Protein AF-A0ABD6Y5J8-F1 (afdb_monomer_lite)

Secondary structure (DSSP, 8-state):
-HHHHHHHHHHHHHHHTHHHHTTT-SS-HHHHHHHHHHHHHHHHTT-SS-HHHHHHHHHHHHHHHHHH-GGGTTS-HHHHHHHHHHHHHHHHHHH-

Foldseek 3Di:
DVVVVLLVLLLVLCVVCVCLLVVQPDDCNPVSLVVVLVSLVVSLVPDPDPSLVSLVSNLVSSLVVLVPDPVNPVDDPVRSVVSSVVSSVVNVVVVD

Sequence (96 aa):
MQEKLQRAIIQNEIEKNKTILLSSFGLDGIRKSWFKEKIILKILDRFNSDKETALYLFFDELKGVYFADTALERFTYLELEKFIEDERLYMLARML

Organism: Limosilactobacillus reuteri (NCBI:txid1598)

pLDDT: mean 80.59, std 11.69, range [36.56, 91.81]

Structure (mmCIF, N/CA/C/O backbone):
data_AF-A0ABD6Y5J8-F1
#
_entry.id   AF-A0ABD6Y5J8-F1
#
loop_
_atom_site.group_PDB
_atom_site.id
_atom_site.type_symbol
_atom_site.label_atom_id
_atom_site.label_alt_id
_atom_site.label_comp_id
_atom_site.label_asym_id
_atom_site.label_entity_id
_atom_site.label_seq_id
_atom_site.pdbx_PDB_ins_code
_atom_site.Cartn_x
_atom_site.Cartn_y
_atom_site.Cartn_z
_atom_site.occupancy
_atom_site.B_iso_or_equiv
_atom_site.auth_seq_id
_atom_site.auth_comp_id
_atom_site.auth_asym_id
_atom_site.auth_atom_id
_atom_site.pdbx_PDB_model_num
ATOM 1 N N . MET A 1 1 ? 7.317 16.392 -14.008 1.00 59.00 1 MET A N 1
ATOM 2 C CA . MET A 1 1 ? 6.127 16.192 -14.876 1.00 59.00 1 MET A CA 1
ATOM 3 C C . MET A 1 1 ? 5.749 14.715 -15.001 1.00 59.00 1 MET A C 1
ATOM 5 O O . MET A 1 1 ? 4.572 14.414 -14.871 1.00 59.00 1 MET A O 1
ATOM 9 N N . GLN A 1 2 ? 6.713 13.800 -15.182 1.00 71.75 2 GLN A N 1
ATOM 10 C CA . GLN A 1 2 ? 6.446 12.354 -15.268 1.00 71.75 2 GLN A CA 1
ATOM 11 C C . GLN A 1 2 ? 5.962 11.720 -13.951 1.00 71.75 2 GLN A C 1
ATOM 13 O O . GLN A 1 2 ? 4.988 10.978 -13.976 1.00 71.75 2 GLN A O 1
ATOM 18 N N . GLU A 1 3 ? 6.542 12.083 -12.804 1.00 74.19 3 GLU A N 1
ATOM 19 C CA . GLU A 1 3 ? 6.130 11.524 -11.502 1.00 74.19 3 GLU A CA 1
ATOM 20 C C . GLU A 1 3 ? 4.667 11.848 -11.148 1.00 74.19 3 GLU A C 1
ATOM 22 O O . GLU A 1 3 ? 3.912 10.980 -10.726 1.00 74.19 3 GLU A O 1
ATOM 27 N N . LYS A 1 4 ? 4.213 13.083 -11.410 1.00 81.31 4 LYS A N 1
ATOM 28 C CA . LYS A 1 4 ? 2.814 13.492 -11.181 1.00 81.31 4 LYS A CA 1
ATOM 29 C C . LYS A 1 4 ? 1.826 12.655 -12.005 1.00 81.31 4 LYS A C 1
ATOM 31 O O . LYS A 1 4 ? 0.746 12.331 -11.523 1.00 81.31 4 LYS A O 1
ATOM 36 N N . LEU A 1 5 ? 2.197 12.305 -13.239 1.00 82.75 5 LEU A N 1
ATOM 37 C CA . LEU A 1 5 ? 1.392 11.432 -14.093 1.00 82.75 5 LEU A CA 1
ATOM 38 C C . LEU A 1 5 ? 1.383 9.990 -13.564 1.00 82.75 5 LEU A C 1
ATOM 40 O O . LEU A 1 5 ? 0.328 9.364 -13.540 1.00 82.75 5 LEU A O 1
ATOM 44 N N . GLN A 1 6 ? 2.527 9.484 -13.096 1.00 80.62 6 GLN A N 1
ATOM 45 C CA . GLN A 1 6 ? 2.621 8.159 -12.476 1.00 80.62 6 GLN A CA 1
ATOM 46 C C . GLN A 1 6 ? 1.761 8.069 -11.212 1.00 80.62 6 GLN A C 1
ATOM 48 O O . GLN A 1 6 ? 0.958 7.147 -11.101 1.00 80.62 6 GLN A O 1
ATOM 53 N N . ARG A 1 7 ? 1.840 9.061 -10.317 1.00 82.50 7 ARG A N 1
ATOM 54 C CA . ARG A 1 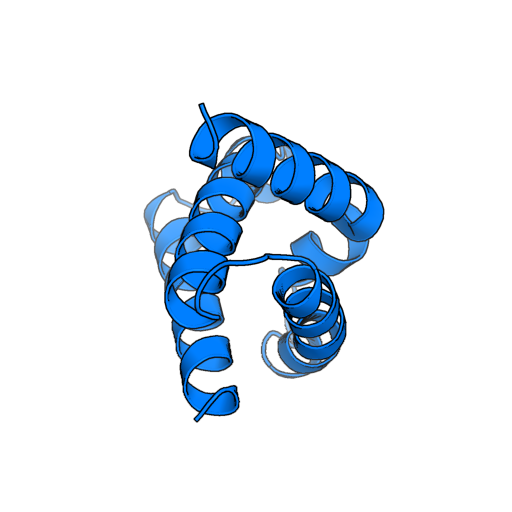7 ? 1.007 9.138 -9.107 1.00 82.50 7 ARG A CA 1
ATOM 55 C C . ARG A 1 7 ? -0.488 9.181 -9.432 1.00 82.50 7 ARG A C 1
ATOM 57 O O . ARG A 1 7 ? -1.257 8.442 -8.832 1.00 82.50 7 ARG A O 1
ATOM 64 N N . ALA A 1 8 ? -0.905 9.938 -10.450 1.00 85.81 8 ALA A N 1
ATOM 65 C CA . ALA A 1 8 ? -2.305 9.951 -10.888 1.00 85.81 8 ALA A CA 1
ATOM 66 C C . ALA A 1 8 ? -2.783 8.583 -11.422 1.00 85.81 8 ALA A C 1
ATOM 68 O O . ALA A 1 8 ? -3.920 8.177 -11.175 1.00 85.81 8 ALA A O 1
ATOM 69 N N . ILE A 1 9 ? -1.920 7.850 -12.136 1.00 84.69 9 ILE A N 1
ATOM 70 C CA . ILE A 1 9 ? -2.215 6.481 -12.585 1.00 84.69 9 ILE A CA 1
ATOM 71 C C . ILE A 1 9 ? -2.333 5.539 -11.380 1.00 84.69 9 ILE A C 1
ATOM 73 O O . ILE A 1 9 ? -3.293 4.773 -11.317 1.00 84.69 9 ILE A O 1
ATOM 77 N N . ILE A 1 10 ? -1.408 5.627 -10.417 1.00 85.44 10 ILE A N 1
ATOM 78 C CA . ILE A 1 10 ? -1.437 4.842 -9.173 1.00 85.44 10 ILE A CA 1
ATOM 79 C C . ILE A 1 10 ? -2.742 5.089 -8.425 1.00 85.44 10 ILE A C 1
ATOM 81 O O . ILE A 1 10 ? -3.454 4.135 -8.134 1.00 85.44 10 ILE A O 1
ATOM 85 N N . GLN A 1 11 ? -3.093 6.349 -8.174 1.00 86.69 11 GLN A N 1
ATOM 86 C CA . GLN A 1 11 ? -4.318 6.717 -7.465 1.00 86.69 11 GLN A CA 1
ATOM 87 C C . GLN A 1 11 ? -5.564 6.149 -8.150 1.00 86.69 11 GLN A C 1
ATOM 89 O O . GLN A 1 11 ? -6.415 5.560 -7.490 1.00 86.69 11 GLN A O 1
ATOM 94 N N . ASN A 1 12 ? -5.648 6.252 -9.480 1.00 88.88 12 ASN A N 1
ATOM 95 C CA . ASN A 1 12 ? -6.766 5.692 -10.237 1.00 88.88 12 ASN A CA 1
ATOM 96 C C . ASN A 1 12 ? -6.848 4.161 -10.109 1.00 88.88 12 ASN A C 1
ATOM 98 O O . ASN A 1 12 ? -7.932 3.599 -9.971 1.00 88.88 12 ASN A O 1
ATOM 102 N N . GLU A 1 13 ? -5.713 3.461 -10.158 1.00 88.69 13 GLU A N 1
ATOM 103 C CA . GLU A 1 13 ? -5.697 2.007 -9.995 1.00 88.69 13 GLU A CA 1
ATOM 104 C C . GLU A 1 13 ? -5.963 1.575 -8.547 1.00 88.69 13 GLU A C 1
ATOM 106 O O . GLU A 1 13 ? -6.634 0.561 -8.342 1.00 88.69 13 GLU A O 1
ATOM 111 N N . ILE A 1 14 ? -5.513 2.344 -7.551 1.00 87.69 14 ILE A N 1
ATOM 112 C CA . ILE A 1 14 ? -5.856 2.116 -6.146 1.00 87.69 14 ILE A CA 1
ATOM 113 C C . ILE A 1 14 ? -7.360 2.270 -5.954 1.00 87.69 14 ILE A C 1
ATOM 115 O O . ILE A 1 14 ? -7.979 1.371 -5.397 1.00 87.69 14 ILE A O 1
ATOM 119 N N . GLU A 1 15 ? -7.964 3.338 -6.473 1.00 87.12 15 GLU A N 1
ATOM 120 C CA . GLU A 1 15 ? -9.399 3.586 -6.324 1.00 87.12 15 GLU A CA 1
ATOM 121 C C . GLU A 1 15 ? -10.236 2.469 -6.968 1.00 87.12 15 GLU A C 1
ATOM 123 O O . GLU A 1 15 ? -11.126 1.907 -6.331 1.00 87.12 15 GLU A O 1
ATOM 128 N N . LYS A 1 16 ? -9.886 2.037 -8.190 1.00 87.62 16 LYS A N 1
ATOM 129 C CA . LYS A 1 16 ? -10.557 0.908 -8.869 1.00 87.62 16 LYS A CA 1
ATOM 130 C C . LYS A 1 16 ? -10.499 -0.401 -8.084 1.00 87.62 16 LYS A C 1
ATOM 132 O O . LYS A 1 16 ? -11.392 -1.233 -8.222 1.00 87.62 16 LYS A O 1
ATOM 137 N N . ASN A 1 17 ? -9.435 -0.612 -7.310 1.00 85.38 17 ASN A N 1
ATOM 138 C CA . ASN A 1 17 ? -9.192 -1.850 -6.571 1.00 85.38 17 ASN A CA 1
ATOM 139 C C . ASN A 1 17 ? -9.326 -1.664 -5.051 1.00 85.38 17 ASN A C 1
ATOM 141 O O . ASN A 1 17 ? -8.951 -2.562 -4.291 1.00 85.38 17 ASN A O 1
ATOM 145 N N . LYS A 1 18 ? -9.877 -0.528 -4.597 1.00 82.88 18 LYS A N 1
ATOM 146 C CA . LYS A 1 18 ? -9.839 -0.076 -3.201 1.00 82.88 18 LYS A CA 1
ATOM 147 C C . LYS A 1 18 ? -10.372 -1.125 -2.238 1.00 82.88 18 LYS A C 1
ATOM 149 O O . LYS A 1 18 ? -9.711 -1.445 -1.259 1.00 82.88 18 LYS A O 1
ATOM 154 N N . THR A 1 19 ? -11.508 -1.746 -2.551 1.00 81.00 19 THR A N 1
ATOM 155 C CA . THR A 1 19 ? -12.106 -2.802 -1.719 1.00 81.00 19 THR A CA 1
ATOM 156 C C . THR A 1 19 ? -11.130 -3.938 -1.423 1.00 81.00 19 THR A C 1
ATOM 158 O O . THR A 1 19 ? -11.051 -4.397 -0.289 1.00 81.00 19 THR A O 1
ATOM 161 N N . ILE A 1 20 ? -10.364 -4.384 -2.423 1.00 81.94 20 ILE A N 1
ATOM 162 C CA . ILE A 1 20 ? -9.406 -5.483 -2.266 1.00 81.94 20 ILE A CA 1
ATOM 163 C C . ILE A 1 20 ? -8.138 -4.981 -1.570 1.00 81.94 20 ILE A C 1
ATOM 165 O O . ILE A 1 20 ? -7.640 -5.633 -0.653 1.00 81.94 20 ILE A O 1
ATOM 169 N N . LEU A 1 21 ? -7.645 -3.802 -1.948 1.00 82.12 21 LEU A N 1
ATOM 170 C CA . LEU A 1 21 ? -6.439 -3.208 -1.369 1.00 82.12 21 LEU A CA 1
ATOM 171 C C . LEU A 1 21 ? -6.611 -2.796 0.099 1.00 82.12 21 LEU A C 1
ATOM 173 O O . LEU A 1 21 ? -5.637 -2.821 0.845 1.00 82.12 21 LEU A O 1
ATOM 177 N N . LEU A 1 22 ? -7.831 -2.494 0.541 1.00 79.12 22 LEU A N 1
ATOM 178 C CA . LEU A 1 22 ? -8.165 -2.218 1.942 1.00 79.12 22 LEU A CA 1
ATOM 179 C C . LEU A 1 22 ? -8.698 -3.448 2.689 1.00 79.12 22 LEU A C 1
ATOM 181 O O . LEU A 1 22 ? -8.908 -3.393 3.898 1.00 79.12 22 LEU A O 1
ATOM 185 N N . SER A 1 23 ? -8.887 -4.585 2.007 1.00 73.56 23 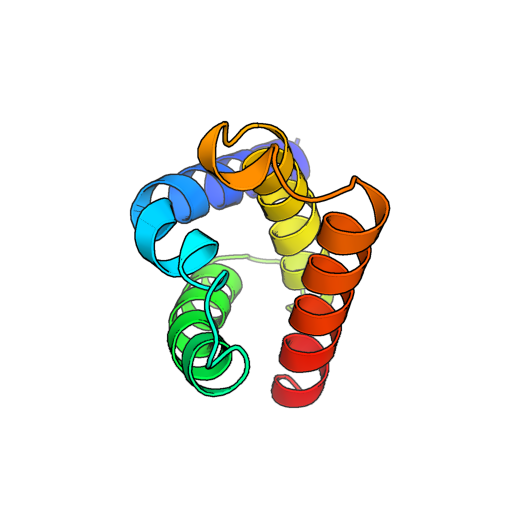SER A N 1
ATOM 186 C CA . SER A 1 23 ? -9.527 -5.770 2.600 1.00 73.56 23 SER A CA 1
ATOM 187 C C . SER A 1 23 ? -8.749 -6.404 3.763 1.00 73.56 23 SER A C 1
ATOM 189 O O . SER A 1 23 ? -9.273 -7.315 4.405 1.00 73.56 23 SER A O 1
ATOM 191 N N . SER A 1 24 ? -7.538 -5.942 4.090 1.00 63.16 24 SER A N 1
ATOM 192 C CA . SER A 1 24 ? -6.610 -6.633 4.995 1.00 63.16 24 SER A CA 1
ATOM 193 C C . SER A 1 24 ? -6.871 -6.521 6.494 1.00 63.16 24 SER A C 1
ATOM 195 O O . SER A 1 24 ? -6.251 -7.262 7.251 1.00 63.16 24 SER A O 1
ATOM 197 N N . PHE A 1 25 ? -7.823 -5.718 6.960 1.00 57.12 25 PHE A N 1
ATOM 198 C CA . PHE A 1 25 ? -8.085 -5.631 8.401 1.00 57.12 25 PHE A CA 1
ATOM 199 C C . PHE A 1 25 ? -9.107 -6.680 8.858 1.00 57.12 25 PHE A C 1
ATOM 201 O O . PHE A 1 25 ? -10.317 -6.465 8.834 1.00 57.12 25 PHE A O 1
ATOM 208 N N . GLY A 1 26 ? -8.606 -7.853 9.251 1.00 48.53 26 GLY A N 1
ATOM 209 C CA . GLY A 1 26 ? -9.360 -8.937 9.891 1.00 48.53 26 GLY A CA 1
ATOM 210 C C . GLY A 1 26 ? -8.451 -10.130 10.211 1.00 48.53 26 GLY A C 1
ATOM 211 O O . GLY A 1 26 ? -7.379 -10.228 9.627 1.00 48.53 26 GLY A O 1
ATOM 212 N N . LEU A 1 27 ? -8.894 -11.020 11.110 1.00 36.56 27 LEU A N 1
ATOM 213 C CA . LEU A 1 27 ? -8.134 -12.095 11.793 1.00 36.56 27 LEU A CA 1
ATOM 214 C C . LEU A 1 27 ? -7.167 -12.960 10.942 1.00 36.56 27 LEU A C 1
ATOM 216 O O . LEU A 1 27 ? -6.247 -13.542 11.503 1.00 36.56 27 LEU A O 1
ATOM 220 N N . ASP A 1 28 ? -7.307 -13.000 9.614 1.00 45.56 28 ASP A N 1
ATOM 221 C CA . ASP A 1 28 ? -6.491 -13.801 8.685 1.00 45.56 28 ASP A CA 1
ATOM 222 C C . ASP A 1 28 ? -5.513 -12.957 7.835 1.00 45.56 28 ASP A C 1
ATOM 224 O O . ASP A 1 28 ? -5.442 -13.111 6.609 1.00 45.56 28 ASP A O 1
ATOM 228 N N . GLY A 1 29 ? -4.756 -12.049 8.461 1.00 51.16 29 GLY A N 1
ATOM 229 C CA . GLY A 1 29 ? -3.874 -11.074 7.788 1.00 51.16 29 GLY A CA 1
ATOM 230 C C . GLY A 1 29 ? -2.928 -11.644 6.713 1.00 51.16 29 GLY A C 1
ATOM 231 O O . GLY A 1 29 ? -2.635 -10.958 5.742 1.00 51.16 29 GLY A O 1
ATOM 232 N N . ILE A 1 30 ? -2.532 -12.920 6.804 1.00 48.44 30 ILE A N 1
ATOM 233 C CA . ILE A 1 30 ? -1.611 -13.581 5.857 1.00 48.44 30 ILE A CA 1
ATOM 234 C C . ILE A 1 30 ? -2.315 -14.073 4.575 1.00 48.44 30 ILE A C 1
ATOM 236 O O . ILE A 1 30 ? -1.742 -14.012 3.487 1.00 48.44 30 ILE A O 1
ATOM 240 N N . ARG A 1 31 ? -3.571 -14.545 4.652 1.00 46.78 31 ARG A N 1
ATOM 241 C CA . ARG A 1 31 ? -4.305 -15.057 3.470 1.00 46.78 31 ARG A CA 1
ATOM 242 C C . ARG A 1 31 ? -4.697 -13.944 2.494 1.00 46.78 31 ARG A C 1
ATOM 244 O O . ARG A 1 31 ? -4.932 -14.221 1.319 1.00 46.78 31 ARG A O 1
ATOM 251 N N . LYS A 1 32 ? -4.767 -12.698 2.967 1.00 57.69 32 LYS A N 1
ATOM 252 C CA . LYS A 1 32 ? -5.214 -11.542 2.179 1.00 57.69 32 LYS A CA 1
ATOM 253 C C . LYS A 1 32 ? -4.091 -10.890 1.365 1.00 57.69 32 LYS A C 1
ATOM 255 O O . LYS A 1 32 ? -4.358 -10.416 0.261 1.00 57.69 32 LYS A O 1
ATOM 260 N N . SER A 1 33 ? -2.839 -10.960 1.825 1.00 64.19 33 SER A N 1
ATOM 261 C CA . SER A 1 33 ? -1.683 -10.394 1.110 1.00 64.19 33 SER A CA 1
ATOM 262 C C . SER A 1 33 ? -1.426 -11.066 -0.246 1.00 64.19 33 SER A C 1
ATOM 264 O O . SER A 1 33 ? -1.135 -10.371 -1.213 1.00 64.19 33 SER A O 1
ATOM 266 N N . TRP A 1 34 ? -1.657 -12.380 -0.382 1.00 67.75 34 TRP A N 1
ATOM 267 C CA . TRP A 1 34 ? -1.541 -13.081 -1.676 1.00 67.75 34 TRP A CA 1
ATOM 268 C C . TRP A 1 34 ? -2.560 -12.602 -2.725 1.00 67.75 34 TRP A C 1
ATOM 270 O O . TRP A 1 34 ? -2.286 -12.572 -3.925 1.00 67.75 34 TRP A O 1
ATOM 280 N N . PHE A 1 35 ? -3.764 -12.221 -2.290 1.00 72.25 35 PHE A N 1
ATOM 281 C CA . PHE A 1 35 ? -4.795 -11.738 -3.211 1.00 72.25 35 PHE A CA 1
ATOM 282 C C . PHE A 1 35 ? -4.465 -10.330 -3.720 1.00 72.25 35 PHE A C 1
ATOM 284 O O . PHE A 1 35 ? -4.667 -10.023 -4.897 1.00 72.25 35 PHE A O 1
ATOM 291 N N . LYS A 1 36 ? -3.896 -9.497 -2.842 1.00 81.31 36 LYS A N 1
ATOM 292 C CA . LYS A 1 36 ? -3.361 -8.181 -3.193 1.00 81.31 36 LYS A CA 1
ATOM 293 C C . LYS A 1 36 ? -2.148 -8.283 -4.105 1.00 81.31 36 LYS A C 1
ATOM 295 O O . LYS A 1 36 ? -2.075 -7.522 -5.060 1.00 81.31 36 LYS A O 1
ATOM 300 N N . GLU A 1 37 ? -1.258 -9.243 -3.868 1.00 84.69 37 GLU A N 1
ATOM 301 C CA . GLU A 1 37 ? -0.018 -9.439 -4.626 1.00 84.69 37 GLU A CA 1
ATOM 302 C C . GLU A 1 37 ? -0.254 -9.419 -6.141 1.00 84.69 37 GLU A C 1
ATOM 304 O O . GLU A 1 37 ? 0.354 -8.624 -6.853 1.00 84.69 37 GLU A O 1
ATOM 309 N N . LYS A 1 38 ? -1.216 -10.206 -6.640 1.00 83.25 38 LYS A N 1
ATOM 310 C CA . LYS A 1 38 ? -1.547 -10.247 -8.076 1.00 83.25 38 LYS A CA 1
ATOM 311 C C . LYS A 1 38 ? -1.998 -8.896 -8.629 1.00 83.25 38 LYS A C 1
ATOM 313 O O . LYS A 1 38 ? -1.671 -8.555 -9.765 1.00 83.25 38 LYS A O 1
ATOM 318 N N . ILE A 1 39 ? -2.783 -8.150 -7.854 1.00 86.25 39 ILE A N 1
ATOM 319 C CA . ILE A 1 39 ? -3.288 -6.835 -8.258 1.00 86.25 39 ILE A CA 1
ATOM 320 C C . ILE A 1 39 ? -2.153 -5.821 -8.239 1.00 86.25 39 ILE A C 1
ATOM 322 O O . ILE A 1 39 ? -1.988 -5.096 -9.214 1.00 86.25 39 ILE A O 1
ATOM 326 N N . ILE A 1 40 ? -1.352 -5.812 -7.173 1.00 88.31 40 ILE A N 1
ATOM 327 C CA . ILE A 1 40 ? -0.207 -4.919 -7.024 1.00 88.31 40 ILE A CA 1
ATOM 328 C C . ILE A 1 40 ? 0.757 -5.154 -8.185 1.00 88.31 40 ILE A C 1
ATOM 330 O O . ILE A 1 40 ? 1.012 -4.219 -8.928 1.00 88.31 40 ILE A O 1
ATOM 334 N N . LEU A 1 41 ? 1.188 -6.390 -8.448 1.00 87.56 41 LEU A N 1
ATOM 335 C CA . LEU A 1 41 ? 2.086 -6.696 -9.571 1.00 87.56 41 LEU A CA 1
ATOM 336 C C . LEU A 1 41 ? 1.518 -6.244 -10.924 1.00 87.56 41 LEU A C 1
ATOM 338 O O . LEU A 1 41 ? 2.224 -5.613 -11.704 1.00 87.56 41 LEU A O 1
ATOM 342 N N . LYS A 1 42 ? 0.225 -6.482 -11.182 1.00 86.12 42 LYS A N 1
ATOM 343 C CA . LYS A 1 42 ? -0.439 -6.031 -12.417 1.00 86.12 42 LYS A CA 1
ATOM 344 C C . LYS A 1 42 ? -0.469 -4.506 -12.550 1.00 86.12 42 LYS A C 1
ATOM 346 O O . LYS A 1 42 ? -0.423 -3.994 -13.667 1.00 86.12 42 LYS A O 1
ATOM 351 N N . ILE A 1 43 ? -0.605 -3.788 -11.437 1.00 85.19 43 ILE A N 1
ATOM 352 C CA . ILE A 1 43 ? -0.519 -2.327 -11.401 1.00 85.19 43 ILE A CA 1
ATOM 353 C C . ILE A 1 43 ? 0.930 -1.909 -11.666 1.00 85.19 43 ILE A C 1
ATOM 355 O O . ILE A 1 43 ? 1.155 -1.070 -12.534 1.00 85.19 43 ILE A O 1
ATOM 359 N N . LEU A 1 44 ? 1.901 -2.547 -11.004 1.00 87.12 44 LEU A N 1
ATOM 360 C CA . LEU A 1 44 ? 3.328 -2.258 -11.153 1.00 87.12 44 LEU A CA 1
ATOM 361 C C . LEU A 1 44 ? 3.832 -2.453 -12.593 1.00 87.12 44 LEU A C 1
ATOM 363 O O . LEU A 1 44 ? 4.590 -1.629 -13.095 1.00 87.12 44 LEU A O 1
ATOM 367 N N . ASP A 1 45 ? 3.349 -3.479 -13.294 1.00 84.88 45 ASP A N 1
ATOM 368 C CA . ASP A 1 45 ? 3.707 -3.752 -14.693 1.00 84.88 45 ASP A CA 1
ATOM 369 C C . ASP A 1 45 ? 3.203 -2.677 -15.682 1.00 84.88 45 ASP A C 1
ATOM 371 O O . ASP A 1 45 ? 3.599 -2.669 -16.846 1.00 84.88 45 ASP A O 1
ATOM 375 N N . ARG A 1 46 ? 2.330 -1.752 -15.251 1.00 81.50 46 ARG A N 1
ATOM 376 C CA . ARG A 1 46 ? 1.877 -0.617 -16.076 1.00 81.50 46 ARG A CA 1
ATOM 377 C C . ARG A 1 46 ? 2.802 0.594 -16.001 1.00 81.50 46 ARG A C 1
ATOM 379 O O . ARG A 1 46 ? 2.589 1.549 -16.751 1.00 81.50 46 ARG A O 1
ATOM 386 N N . PHE A 1 47 ? 3.793 0.591 -15.112 1.00 77.19 47 PHE A N 1
ATOM 387 C CA . PHE A 1 47 ? 4.737 1.697 -14.997 1.00 77.19 47 PHE A CA 1
ATOM 388 C C . PHE A 1 47 ? 5.955 1.477 -15.882 1.00 77.19 47 PHE A C 1
ATOM 390 O O . PHE A 1 47 ? 6.522 0.395 -15.950 1.00 77.19 47 PHE A O 1
ATOM 397 N N . ASN A 1 48 ? 6.393 2.562 -16.516 1.00 70.25 48 ASN A N 1
ATOM 398 C CA . ASN A 1 48 ? 7.629 2.617 -17.297 1.00 70.25 48 ASN A CA 1
ATOM 399 C C . ASN A 1 48 ? 8.873 2.909 -16.425 1.00 70.2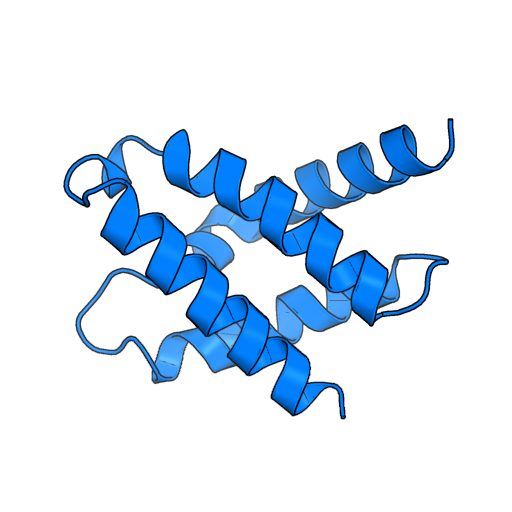5 48 ASN A C 1
ATOM 401 O O . ASN A 1 48 ? 9.869 3.424 -16.926 1.00 70.25 48 ASN A O 1
ATOM 405 N N . SER A 1 49 ? 8.799 2.648 -15.118 1.00 74.25 49 SER A N 1
ATOM 406 C CA . SER A 1 49 ? 9.906 2.775 -14.160 1.00 74.25 49 SER A CA 1
ATOM 407 C C . SER A 1 49 ? 10.390 1.396 -13.721 1.00 74.25 49 SER A C 1
ATOM 409 O O . SER A 1 49 ? 9.735 0.388 -13.989 1.00 74.25 49 SER A O 1
ATOM 411 N N . ASP A 1 50 ? 11.517 1.336 -13.014 1.00 86.31 50 ASP A N 1
ATOM 412 C CA . ASP A 1 50 ? 11.898 0.102 -12.339 1.00 86.31 50 ASP A CA 1
ATOM 413 C C . ASP A 1 50 ? 10.819 -0.301 -11.317 1.00 86.31 50 ASP A C 1
ATOM 415 O O . ASP A 1 50 ? 10.074 0.537 -10.783 1.00 86.31 50 ASP A O 1
ATOM 419 N N . LYS A 1 51 ? 10.691 -1.613 -11.091 1.00 83.69 51 LYS A N 1
ATOM 420 C CA . LYS A 1 51 ? 9.593 -2.144 -10.283 1.00 83.69 51 LYS A CA 1
ATOM 421 C C . LYS A 1 51 ? 9.709 -1.746 -8.811 1.00 83.69 51 LYS A C 1
ATOM 423 O O . LYS A 1 51 ? 8.681 -1.624 -8.153 1.00 83.69 51 LYS A O 1
ATOM 428 N N . GLU A 1 52 ? 10.920 -1.529 -8.303 1.00 87.50 52 GLU A N 1
ATOM 429 C CA . GLU A 1 52 ? 11.143 -1.121 -6.916 1.00 87.50 52 GLU A CA 1
ATOM 430 C C . GLU A 1 52 ? 10.651 0.315 -6.687 1.00 87.50 52 GLU A C 1
ATOM 432 O O . GLU A 1 52 ? 9.834 0.548 -5.797 1.00 87.50 52 GLU A O 1
ATOM 437 N N . THR A 1 53 ? 11.024 1.261 -7.550 1.00 87.50 53 THR A N 1
ATOM 438 C CA . THR A 1 53 ? 10.504 2.637 -7.521 1.00 87.50 53 THR A CA 1
ATOM 439 C C . THR A 1 53 ? 8.983 2.665 -7.666 1.00 87.50 53 THR A C 1
ATOM 441 O O . THR A 1 53 ? 8.300 3.378 -6.927 1.00 87.50 53 THR A O 1
ATOM 444 N N . ALA A 1 54 ? 8.424 1.864 -8.581 1.00 86.94 54 ALA A N 1
ATOM 445 C CA . ALA A 1 54 ? 6.974 1.761 -8.748 1.00 86.94 54 ALA A CA 1
ATOM 446 C C . ALA A 1 54 ? 6.285 1.241 -7.472 1.00 86.94 54 ALA A C 1
ATOM 448 O O . ALA A 1 54 ? 5.225 1.742 -7.098 1.00 86.94 54 ALA A O 1
ATOM 449 N N . LEU A 1 55 ? 6.901 0.273 -6.785 1.00 90.50 55 LEU A N 1
ATOM 450 C CA . LEU A 1 55 ? 6.418 -0.279 -5.520 1.00 90.50 55 LEU A CA 1
ATOM 451 C C . LEU A 1 55 ? 6.424 0.781 -4.412 1.00 90.50 55 LEU A C 1
ATOM 453 O O . LEU A 1 55 ? 5.421 0.931 -3.716 1.00 90.50 55 LEU A O 1
ATOM 457 N N . TYR A 1 56 ? 7.513 1.541 -4.270 1.00 90.50 56 TYR A N 1
ATOM 458 C CA . TYR A 1 56 ? 7.595 2.631 -3.293 1.00 90.50 56 TYR A CA 1
ATOM 459 C C . TYR A 1 56 ? 6.500 3.675 -3.516 1.00 90.50 56 TYR A C 1
ATOM 461 O O . TYR A 1 56 ? 5.775 4.005 -2.579 1.00 90.50 56 TYR A O 1
ATOM 469 N N . LEU A 1 57 ? 6.331 4.148 -4.754 1.00 89.38 57 LEU A N 1
ATOM 470 C CA . LEU A 1 57 ? 5.282 5.115 -5.087 1.00 89.38 57 LEU A CA 1
ATOM 471 C C . LEU A 1 57 ? 3.881 4.542 -4.844 1.00 89.38 57 LEU A C 1
ATOM 473 O O . LEU A 1 57 ? 3.006 5.245 -4.345 1.00 89.38 57 LEU A O 1
ATOM 477 N N . PHE A 1 58 ? 3.661 3.265 -5.165 1.00 91.12 58 PHE A N 1
ATOM 478 C CA . PHE A 1 58 ? 2.385 2.602 -4.921 1.00 91.12 58 PHE A CA 1
ATOM 479 C C . PHE A 1 58 ? 2.025 2.586 -3.432 1.00 91.12 58 PHE A C 1
ATOM 481 O O . PHE A 1 58 ? 0.909 2.957 -3.071 1.00 91.12 58 PHE A O 1
ATOM 488 N N . PHE A 1 59 ? 2.959 2.183 -2.567 1.00 91.62 59 PHE A N 1
ATOM 489 C CA . PHE A 1 59 ? 2.711 2.113 -1.126 1.00 91.62 59 PHE A CA 1
ATOM 490 C C . PHE A 1 59 ? 2.616 3.496 -0.467 1.00 91.62 59 PHE A C 1
ATOM 492 O O . PHE A 1 59 ? 1.852 3.645 0.484 1.00 91.62 59 PHE A O 1
ATOM 499 N N . ASP A 1 60 ? 3.303 4.511 -0.997 1.00 91.81 60 ASP A N 1
ATOM 500 C CA . ASP A 1 60 ? 3.160 5.910 -0.567 1.00 91.81 60 ASP A CA 1
ATOM 501 C C . ASP A 1 60 ? 1.744 6.452 -0.846 1.00 91.81 60 ASP A C 1
ATOM 503 O O . ASP A 1 60 ? 1.098 7.028 0.029 1.00 91.81 60 ASP A O 1
ATOM 507 N N . GLU A 1 61 ? 1.194 6.184 -2.033 1.00 91.38 61 GLU A N 1
ATOM 508 C CA . GLU A 1 61 ? -0.190 6.557 -2.357 1.00 91.38 61 GLU A CA 1
ATOM 509 C C . GLU A 1 61 ? -1.210 5.718 -1.571 1.00 91.38 61 GLU A C 1
ATOM 511 O O . GLU A 1 61 ? -2.200 6.243 -1.056 1.00 91.38 61 GLU A O 1
ATOM 516 N N . LEU A 1 62 ? -0.962 4.411 -1.424 1.00 89.06 62 LEU A N 1
ATOM 517 C CA . LEU A 1 62 ? -1.836 3.520 -0.661 1.00 89.06 62 LEU A CA 1
ATOM 518 C C . LEU A 1 62 ? -1.921 3.949 0.805 1.00 89.06 62 LEU A C 1
ATOM 520 O O . LEU A 1 62 ? -3.003 3.926 1.389 1.00 89.06 62 LEU A O 1
ATOM 524 N N . LYS A 1 63 ? -0.804 4.410 1.372 1.00 89.88 63 LYS A N 1
ATOM 525 C CA . LYS A 1 63 ? -0.741 4.984 2.714 1.00 89.88 63 LYS A CA 1
ATOM 526 C C . LYS A 1 63 ? -1.714 6.145 2.881 1.00 89.88 63 LYS A C 1
ATOM 528 O O . LYS A 1 63 ? -2.489 6.148 3.836 1.00 89.88 63 LYS A O 1
ATOM 533 N N . GLY A 1 64 ? -1.740 7.081 1.932 1.00 88.06 64 GLY A N 1
ATOM 534 C CA . GLY A 1 64 ? -2.701 8.186 1.939 1.00 88.06 64 GLY A CA 1
ATOM 535 C C . GLY A 1 64 ? -4.157 7.709 1.970 1.00 88.06 64 GLY A C 1
ATOM 536 O O . GLY A 1 64 ? -4.968 8.241 2.726 1.00 88.06 64 GLY A O 1
ATOM 537 N N . VAL A 1 65 ? -4.480 6.656 1.214 1.00 87.44 65 VAL A N 1
ATOM 538 C CA . VAL A 1 65 ? -5.833 6.077 1.187 1.00 87.44 65 VAL A CA 1
ATOM 539 C C . VAL A 1 65 ? -6.192 5.386 2.503 1.00 87.44 65 VAL A C 1
ATOM 541 O O . VAL A 1 65 ? -7.320 5.536 2.963 1.00 87.44 65 VAL A O 1
ATOM 544 N N . TYR A 1 66 ? -5.252 4.676 3.133 1.00 85.12 66 TYR A N 1
ATOM 545 C CA . TYR A 1 66 ? -5.468 4.050 4.444 1.00 85.12 66 TYR A CA 1
ATOM 546 C C . TYR A 1 66 ? -5.783 5.096 5.520 1.00 85.12 66 TYR A C 1
ATOM 548 O O . TYR A 1 66 ? -6.709 4.907 6.303 1.00 85.12 66 TYR A O 1
ATOM 556 N N . PHE A 1 67 ? -5.048 6.213 5.537 1.00 86.12 67 PHE A N 1
ATOM 557 C CA . PHE A 1 67 ? -5.260 7.285 6.515 1.00 86.12 67 PHE A CA 1
ATOM 558 C C . PHE A 1 67 ? -6.531 8.103 6.286 1.00 86.12 67 PHE A C 1
ATOM 560 O O . PHE A 1 67 ? -7.039 8.704 7.228 1.00 86.12 67 PHE A O 1
ATOM 567 N N . ALA A 1 68 ? -7.043 8.137 5.057 1.00 87.44 68 ALA A N 1
ATOM 568 C CA . ALA A 1 68 ? -8.282 8.833 4.728 1.00 87.44 68 ALA A CA 1
ATOM 569 C C . ALA A 1 68 ? -9.542 7.964 4.912 1.00 87.44 68 ALA A C 1
ATOM 571 O O . ALA A 1 68 ? -10.656 8.478 4.797 1.00 87.44 68 ALA A O 1
ATOM 572 N N . ASP A 1 69 ? -9.402 6.654 5.147 1.00 83.56 69 ASP A N 1
ATOM 573 C CA . ASP A 1 69 ? -10.545 5.750 5.263 1.00 83.56 69 ASP A CA 1
ATOM 574 C C . ASP A 1 69 ? -11.104 5.716 6.693 1.00 83.56 69 ASP A C 1
ATOM 576 O O . ASP A 1 69 ? -10.497 5.172 7.616 1.00 83.56 69 ASP A O 1
ATOM 580 N N . THR A 1 70 ? -12.317 6.250 6.859 1.00 83.69 70 THR A N 1
ATOM 581 C CA . THR A 1 70 ? -13.023 6.307 8.153 1.00 83.69 70 THR A CA 1
ATOM 582 C C . THR A 1 70 ? -13.206 4.937 8.823 1.00 83.69 70 THR A C 1
ATOM 584 O O . THR A 1 70 ? -13.266 4.849 10.047 1.00 83.69 70 THR A O 1
ATOM 587 N N . ALA A 1 71 ? -13.245 3.833 8.062 1.00 80.06 71 ALA A N 1
ATOM 588 C CA . ALA A 1 71 ? -13.363 2.490 8.636 1.00 80.06 71 ALA A CA 1
ATOM 589 C C . ALA A 1 71 ? -12.081 2.037 9.361 1.00 80.06 71 ALA A C 1
ATOM 591 O O . ALA A 1 71 ? -12.109 1.071 10.134 1.00 80.06 71 ALA A O 1
ATOM 592 N N . LEU A 1 72 ? -10.959 2.718 9.110 1.00 80.88 72 LEU A N 1
ATOM 593 C CA . LEU A 1 72 ? -9.647 2.432 9.682 1.00 80.88 72 LEU A CA 1
ATOM 594 C C . LEU A 1 72 ? -9.262 3.377 10.826 1.00 80.88 72 LEU A C 1
ATOM 596 O O . LEU A 1 72 ? -8.258 3.117 11.480 1.00 80.88 72 LEU A O 1
ATOM 600 N N . GLU A 1 73 ? -10.082 4.384 11.152 1.00 80.75 73 GLU A N 1
ATOM 601 C CA . GLU A 1 73 ? -9.843 5.334 12.260 1.00 80.75 73 GLU A CA 1
ATOM 602 C C . GLU A 1 73 ? -9.648 4.663 13.628 1.00 80.75 73 GLU A C 1
ATOM 604 O O . GLU A 1 73 ? -9.049 5.236 14.534 1.00 80.75 73 GLU A O 1
ATOM 609 N N . ARG A 1 74 ? -10.137 3.429 13.790 1.00 82.56 74 ARG A N 1
ATOM 610 C CA . ARG A 1 74 ? -9.935 2.625 15.004 1.00 82.56 74 ARG A CA 1
ATOM 611 C C . ARG A 1 74 ? -8.484 2.183 15.228 1.00 82.56 74 ARG A C 1
ATOM 613 O O . ARG A 1 74 ? -8.171 1.736 16.327 1.00 82.56 74 ARG A O 1
ATOM 620 N N . PHE A 1 75 ? -7.642 2.222 14.196 1.00 84.25 75 PHE A N 1
ATOM 621 C CA . PHE A 1 75 ? -6.231 1.862 14.278 1.00 84.25 75 PHE A CA 1
ATOM 622 C C . PHE A 1 75 ? -5.389 3.112 14.510 1.00 84.25 75 PHE A C 1
ATOM 624 O O . PHE A 1 75 ? -5.656 4.183 13.968 1.00 84.25 75 PHE A O 1
ATOM 631 N N . THR A 1 76 ? -4.339 2.972 15.307 1.00 87.44 76 THR A N 1
ATOM 632 C CA . THR A 1 76 ? -3.389 4.056 15.530 1.00 87.44 76 THR A CA 1
ATOM 633 C C . THR A 1 76 ? -2.562 4.326 14.277 1.00 87.44 76 THR A C 1
ATOM 635 O O . THR A 1 76 ? -2.349 3.453 13.431 1.00 87.44 76 THR A O 1
ATOM 638 N N . TYR A 1 77 ? -2.015 5.540 14.197 1.00 86.81 77 TYR A N 1
ATOM 639 C CA . TYR A 1 77 ? -1.114 5.924 13.115 1.00 86.81 77 TYR A CA 1
ATOM 640 C C . TYR A 1 77 ? 0.057 4.941 12.950 1.00 86.81 77 TYR A C 1
ATOM 642 O O . TYR A 1 77 ? 0.365 4.517 11.839 1.00 86.81 77 TYR A O 1
ATOM 650 N N . LEU A 1 78 ? 0.658 4.525 14.071 1.00 88.19 78 LEU A N 1
ATOM 651 C CA . LEU A 1 78 ? 1.789 3.599 14.091 1.00 88.19 78 LEU A CA 1
ATOM 652 C C . LEU A 1 78 ? 1.408 2.193 13.602 1.00 88.19 78 LEU A C 1
ATOM 654 O O . LEU A 1 78 ? 2.196 1.555 12.910 1.00 88.19 78 LEU A O 1
ATOM 658 N N . GLU A 1 79 ? 0.214 1.703 13.946 1.00 85.06 79 GLU A N 1
ATOM 659 C CA . GLU A 1 79 ? -0.271 0.400 13.474 1.00 85.06 79 GLU A CA 1
ATOM 660 C C . GLU A 1 79 ? -0.488 0.395 11.962 1.00 85.06 79 GLU A C 1
ATOM 662 O O . GLU A 1 79 ? -0.092 -0.560 11.295 1.00 85.06 79 GLU A O 1
ATOM 667 N N . LEU A 1 80 ? -1.073 1.468 11.419 1.00 84.75 80 LEU A N 1
ATOM 668 C CA . LEU A 1 80 ? -1.273 1.613 9.979 1.00 84.75 80 LEU A CA 1
ATOM 669 C C . LEU A 1 80 ? 0.062 1.737 9.241 1.00 84.75 80 LEU A C 1
ATOM 671 O O . LEU A 1 80 ? 0.267 1.031 8.256 1.00 84.75 80 LEU A O 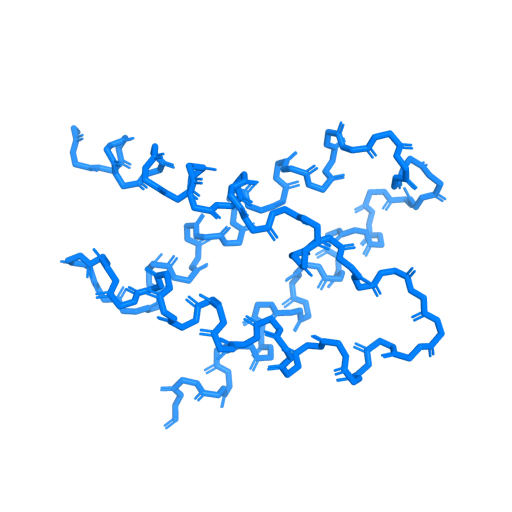1
ATOM 675 N N . GLU A 1 81 ? 0.992 2.565 9.729 1.00 87.81 81 GLU A N 1
ATOM 676 C CA . GLU A 1 81 ? 2.329 2.670 9.132 1.00 87.81 81 GLU A CA 1
ATOM 677 C C . GLU A 1 81 ? 3.066 1.336 9.128 1.00 87.81 81 GLU A C 1
ATOM 679 O O . GLU A 1 81 ? 3.589 0.930 8.091 1.00 87.81 81 GLU A O 1
ATOM 684 N N . LYS A 1 82 ? 3.083 0.639 10.269 1.00 86.31 82 LYS A N 1
ATOM 685 C CA . LYS A 1 82 ? 3.745 -0.658 10.378 1.00 86.31 82 LYS A CA 1
ATOM 686 C C . LYS A 1 82 ? 3.124 -1.677 9.429 1.00 86.31 82 LYS A C 1
ATOM 688 O O . LYS A 1 82 ? 3.848 -2.383 8.742 1.00 86.31 82 LYS A O 1
ATOM 693 N N . PHE A 1 83 ? 1.796 -1.727 9.361 1.00 85.62 83 PHE A N 1
ATOM 694 C CA . PHE A 1 83 ? 1.091 -2.639 8.467 1.00 85.62 83 PHE A CA 1
ATOM 695 C C . PHE A 1 83 ? 1.445 -2.393 6.990 1.00 85.62 83 PHE A C 1
ATOM 697 O O . PHE A 1 83 ? 1.714 -3.335 6.248 1.00 85.62 83 PHE A O 1
ATOM 704 N N . ILE A 1 84 ? 1.463 -1.128 6.567 1.00 87.62 84 ILE A N 1
ATOM 705 C CA . ILE A 1 84 ? 1.816 -0.729 5.198 1.00 87.62 84 ILE A CA 1
ATOM 706 C C . ILE A 1 84 ? 3.263 -1.114 4.882 1.00 87.62 84 ILE A C 1
ATOM 708 O O . ILE A 1 84 ? 3.535 -1.639 3.803 1.00 87.62 84 ILE A O 1
ATOM 712 N N . GLU A 1 85 ? 4.179 -0.880 5.820 1.00 88.25 85 GLU A N 1
ATOM 713 C CA . GLU A 1 85 ? 5.588 -1.237 5.665 1.00 88.25 85 GLU A CA 1
ATOM 714 C C . GLU A 1 85 ? 5.786 -2.757 5.589 1.00 88.25 85 GLU A C 1
ATOM 716 O O . GLU A 1 85 ? 6.493 -3.240 4.704 1.00 88.25 85 GLU A O 1
ATOM 721 N N . ASP A 1 86 ? 5.098 -3.524 6.438 1.00 86.75 86 ASP A N 1
ATOM 722 C CA . ASP A 1 86 ? 5.117 -4.988 6.407 1.00 86.75 86 ASP A CA 1
ATOM 723 C C . ASP A 1 86 ? 4.588 -5.524 5.059 1.00 86.75 86 ASP A C 1
ATOM 725 O O . ASP A 1 86 ? 5.191 -6.426 4.469 1.00 86.75 86 ASP A O 1
ATOM 729 N N . GLU A 1 87 ? 3.503 -4.952 4.512 1.00 85.81 87 GLU A N 1
ATOM 730 C CA . GLU A 1 87 ? 3.003 -5.323 3.177 1.00 85.81 87 GLU A CA 1
ATOM 731 C C . GLU A 1 87 ? 3.989 -4.949 2.063 1.00 85.81 87 GLU A C 1
ATOM 733 O O . GLU A 1 87 ? 4.183 -5.729 1.126 1.00 85.81 87 GLU A O 1
ATOM 738 N N . ARG A 1 88 ? 4.650 -3.792 2.160 1.00 88.94 88 ARG A N 1
ATOM 739 C CA . ARG A 1 88 ? 5.660 -3.363 1.187 1.00 88.94 88 ARG A CA 1
ATOM 740 C C . ARG A 1 88 ? 6.859 -4.307 1.176 1.00 88.94 88 ARG A C 1
ATOM 742 O O . ARG A 1 88 ? 7.288 -4.728 0.102 1.00 88.94 88 ARG A O 1
ATOM 749 N N . LEU A 1 89 ? 7.370 -4.675 2.351 1.00 87.62 89 LEU A N 1
ATOM 750 C CA . LEU A 1 89 ? 8.477 -5.624 2.501 1.00 87.62 89 LEU A CA 1
ATOM 751 C C . LEU A 1 89 ? 8.097 -7.021 2.001 1.00 87.62 89 LEU A C 1
ATOM 753 O O . LEU A 1 89 ? 8.889 -7.6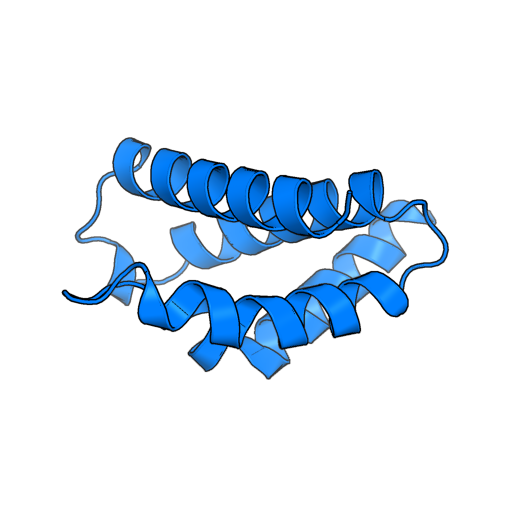58 1.306 1.00 87.62 89 LEU A O 1
ATOM 757 N N . TYR A 1 90 ? 6.874 -7.477 2.294 1.00 85.69 90 TYR A N 1
ATOM 758 C CA . TYR A 1 90 ? 6.346 -8.731 1.757 1.00 85.69 90 TYR A CA 1
ATOM 759 C C . TYR A 1 90 ? 6.348 -8.736 0.223 1.00 85.69 90 TYR A C 1
ATOM 761 O O . TYR A 1 90 ? 6.809 -9.701 -0.388 1.00 85.69 90 TYR A O 1
ATOM 769 N N . MET A 1 91 ? 5.873 -7.655 -0.404 1.00 87.19 91 MET A N 1
ATOM 770 C CA . MET A 1 91 ? 5.865 -7.523 -1.862 1.00 87.19 91 MET A CA 1
ATOM 771 C C . ME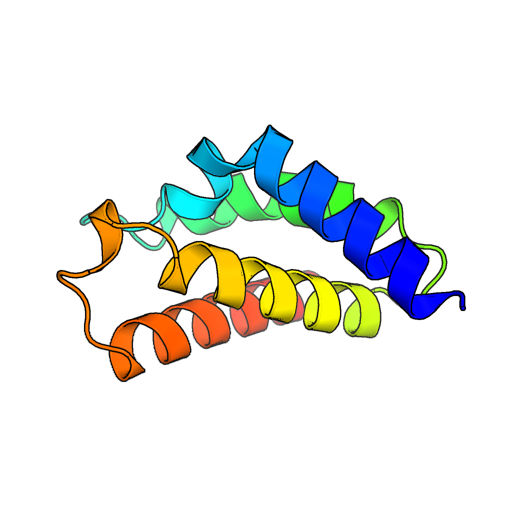T A 1 91 ? 7.279 -7.462 -2.443 1.00 87.19 91 MET A C 1
ATOM 773 O O . MET A 1 91 ? 7.557 -8.145 -3.426 1.00 87.19 91 MET A O 1
ATOM 777 N N . LEU A 1 92 ? 8.182 -6.702 -1.820 1.00 87.62 92 LEU A N 1
ATOM 778 C CA . LEU A 1 92 ? 9.574 -6.589 -2.257 1.00 87.62 92 LEU A CA 1
ATOM 779 C C . LEU A 1 92 ? 10.269 -7.959 -2.265 1.00 87.62 92 LEU A C 1
ATOM 781 O O . LEU A 1 92 ? 10.910 -8.320 -3.248 1.00 87.62 92 LEU A O 1
ATOM 785 N N . ALA A 1 93 ? 10.066 -8.762 -1.217 1.00 85.44 93 ALA A N 1
ATOM 786 C CA . ALA A 1 93 ? 10.625 -10.110 -1.112 1.00 85.44 93 ALA A CA 1
ATOM 787 C C . ALA A 1 93 ? 10.082 -11.100 -2.161 1.00 85.44 93 ALA A C 1
ATOM 789 O O . ALA A 1 93 ? 10.699 -12.136 -2.388 1.00 85.44 93 ALA A O 1
ATOM 790 N N . ARG A 1 94 ? 8.927 -10.815 -2.780 1.00 81.25 94 ARG A N 1
ATOM 791 C CA . ARG A 1 94 ? 8.313 -11.634 -3.844 1.00 81.25 94 ARG A CA 1
ATOM 792 C C . ARG A 1 94 ? 8.683 -11.185 -5.255 1.00 81.25 94 ARG A C 1
ATOM 794 O O . ARG A 1 94 ? 8.379 -11.888 -6.214 1.00 81.25 94 ARG A O 1
ATOM 801 N N . MET A 1 95 ? 9.276 -10.002 -5.380 1.00 78.25 95 MET A N 1
ATOM 802 C CA . MET A 1 95 ? 9.720 -9.431 -6.651 1.00 78.25 95 MET A CA 1
ATOM 803 C C . MET A 1 95 ? 11.174 -9.789 -6.991 1.00 78.25 95 MET A C 1
ATOM 805 O O . MET A 1 95 ? 11.565 -9.617 -8.147 1.00 78.25 95 MET A O 1
ATOM 809 N N . LEU A 1 96 ? 11.936 -10.265 -5.999 1.00 59.16 96 LEU A N 1
ATOM 810 C CA . LEU A 1 96 ? 13.268 -10.869 -6.127 1.00 59.16 96 LEU A CA 1
ATOM 811 C C . LEU A 1 96 ? 13.161 -12.357 -6.484 1.00 59.16 96 LEU A C 1
ATOM 813 O O . LEU A 1 96 ? 14.005 -12.814 -7.286 1.00 59.16 96 LEU A O 1
#

Radius of gyration: 12.88 Å; chains: 1; bounding box: 27×31×33 Å